Protein AF-A0A538JLK7-F1 (afdb_monomer_lite)

Foldseek 3Di:
DDPPDFQDPVNVVVVQVVDPQKDWDDDDPVDPFKIWIWRHDVVLRFTGTFKIWGDDPDDPDPDIKIKGKAQQVVLVVCVVVVQWAWDDDPDPNITITIGDDDPPGPVPVVVVVVVSVNSVVRSRD

Sequence (125 aa):
MEHVQPLSVERLHDWLLSLPWVIERPGVAEAPGLRWFAVECEPLGRRRLWLLTGAFGNVDTDGFGVHVVFPTEAARRVVDAGVGAMVAALGDEHTLVSLRLETTELADHTHLERALLLGYEASFT

Structure (mmCIF, N/CA/C/O backbone):
data_AF-A0A538JLK7-F1
#
_entry.id   AF-A0A538JLK7-F1
#
loop_
_atom_site.group_PDB
_atom_site.id
_atom_site.type_symbol
_atom_site.label_atom_id
_atom_site.label_alt_id
_atom_site.label_comp_id
_atom_site.label_asym_id
_atom_site.label_entity_id
_atom_site.label_seq_id
_atom_site.pdbx_PDB_ins_code
_atom_site.Cartn_x
_atom_site.Cartn_y
_atom_site.Cartn_z
_atom_site.occupancy
_atom_site.B_iso_or_equiv
_atom_site.auth_seq_id
_atom_site.auth_comp_id
_atom_site.auth_asym_id
_atom_site.auth_atom_id
_atom_site.pdbx_PDB_model_num
ATOM 1 N N . MET A 1 1 ? 0.229 24.424 -19.006 1.00 36.19 1 MET A N 1
ATOM 2 C CA . MET A 1 1 ? 0.872 23.126 -19.288 1.00 36.19 1 MET A CA 1
ATOM 3 C C . MET A 1 1 ? 1.611 22.748 -18.020 1.00 36.19 1 MET A C 1
ATOM 5 O O . MET A 1 1 ? 2.712 23.232 -17.794 1.00 36.19 1 MET A O 1
ATOM 9 N N . GLU A 1 2 ? 0.936 22.046 -17.114 1.00 37.25 2 GLU A N 1
ATOM 10 C CA . GLU A 1 2 ? 1.563 21.562 -15.884 1.00 37.25 2 GLU A CA 1
ATOM 11 C C . GLU A 1 2 ? 2.531 20.445 -16.266 1.00 37.25 2 GLU A C 1
ATOM 13 O O . GLU A 1 2 ? 2.133 19.422 -16.818 1.00 37.25 2 GLU A O 1
ATOM 18 N N . HIS A 1 3 ? 3.821 20.684 -16.047 1.00 38.09 3 HIS A N 1
ATOM 19 C CA . HIS A 1 3 ? 4.834 19.647 -16.139 1.00 38.09 3 HIS A CA 1
ATOM 20 C C . HIS A 1 3 ? 4.604 18.679 -14.978 1.00 38.09 3 HIS A C 1
ATOM 22 O O . HIS A 1 3 ? 5.027 18.944 -13.853 1.00 38.09 3 HIS A O 1
ATOM 28 N N . VAL A 1 4 ? 3.906 17.576 -15.244 1.00 44.97 4 VAL A N 1
ATOM 29 C CA . VAL A 1 4 ? 3.820 16.450 -14.313 1.00 44.97 4 VAL A CA 1
ATOM 30 C C . VAL A 1 4 ? 5.227 15.871 -14.210 1.00 44.97 4 VAL A C 1
ATOM 32 O O . VAL A 1 4 ? 5.712 15.199 -15.115 1.00 44.97 4 VAL A O 1
ATOM 35 N N . GLN A 1 5 ? 5.943 16.232 -13.147 1.00 45.50 5 GLN A N 1
ATOM 36 C CA . GLN A 1 5 ? 7.246 15.642 -12.872 1.00 45.50 5 GLN A CA 1
ATOM 37 C C . GLN A 1 5 ? 7.063 14.165 -12.499 1.00 45.50 5 GLN A C 1
ATOM 39 O O . GLN A 1 5 ? 6.113 13.847 -11.777 1.00 45.50 5 GLN A O 1
ATOM 44 N N . PRO A 1 6 ? 7.971 13.272 -12.930 1.00 50.50 6 PRO A N 1
ATOM 45 C CA . PRO A 1 6 ? 7.952 11.886 -12.484 1.00 50.50 6 PRO A CA 1
ATOM 46 C C . PRO A 1 6 ? 8.002 11.843 -10.951 1.00 50.50 6 PRO A C 1
ATOM 48 O O . PRO A 1 6 ? 8.684 12.647 -10.307 1.00 50.50 6 PRO A O 1
ATOM 51 N N . LEU A 1 7 ? 7.236 10.929 -10.355 1.00 58.84 7 LEU A N 1
ATOM 52 C CA . LEU A 1 7 ? 7.229 10.748 -8.904 1.00 58.84 7 LEU A CA 1
ATOM 53 C C . LEU A 1 7 ? 8.580 10.127 -8.552 1.00 58.84 7 LEU A C 1
ATOM 55 O O . LEU A 1 7 ? 8.874 9.023 -8.991 1.00 58.84 7 LEU A O 1
ATOM 59 N N . SER A 1 8 ? 9.446 10.832 -7.830 1.00 72.88 8 SER A N 1
ATOM 60 C CA . SER A 1 8 ? 10.650 10.176 -7.322 1.00 72.88 8 SER A CA 1
ATOM 61 C C . SER A 1 8 ? 10.257 9.173 -6.233 1.00 72.88 8 SER A C 1
ATOM 63 O O . SER A 1 8 ? 9.168 9.263 -5.658 1.00 72.88 8 SER A O 1
ATOM 65 N N . VAL A 1 9 ? 11.142 8.226 -5.926 1.00 76.12 9 VAL A N 1
ATOM 66 C CA . VAL A 1 9 ? 10.933 7.286 -4.814 1.00 76.12 9 VAL A CA 1
ATOM 67 C C . VAL A 1 9 ? 10.699 8.042 -3.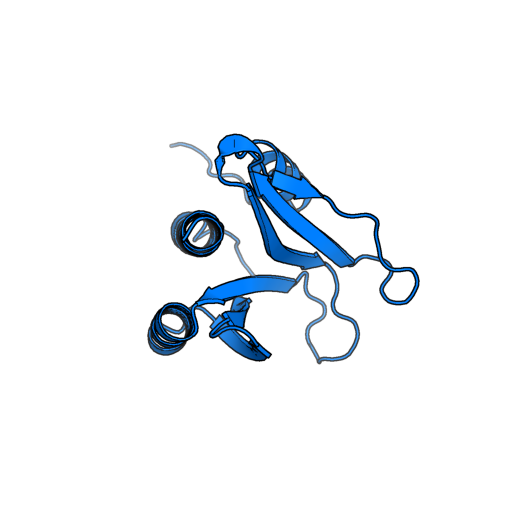502 1.00 76.12 9 VAL A C 1
ATOM 69 O O . VAL A 1 9 ? 9.838 7.644 -2.720 1.00 76.12 9 VAL A O 1
ATOM 72 N N . GLU A 1 10 ? 11.388 9.169 -3.287 1.00 80.12 10 GLU A N 1
ATOM 73 C CA . GLU A 1 10 ? 11.157 10.023 -2.117 1.00 80.12 10 GLU A CA 1
ATOM 74 C C . GLU A 1 10 ? 9.775 10.680 -2.149 1.00 80.12 10 GLU A C 1
ATOM 76 O O . GLU A 1 10 ? 9.076 10.670 -1.145 1.00 80.12 10 GLU A O 1
ATOM 81 N N . ARG A 1 11 ? 9.318 11.186 -3.303 1.00 82.56 11 ARG A N 1
ATOM 82 C CA . ARG A 1 11 ? 7.978 11.792 -3.401 1.00 82.56 11 ARG A CA 1
ATOM 83 C C . ARG A 1 11 ? 6.862 10.779 -3.172 1.00 82.56 11 ARG A C 1
ATOM 85 O O . ARG A 1 11 ? 5.845 11.133 -2.583 1.00 82.56 11 ARG A O 1
ATOM 92 N N . LEU A 1 12 ? 7.036 9.539 -3.639 1.00 83.31 12 LEU A N 1
ATOM 93 C CA . LEU A 1 12 ? 6.107 8.453 -3.327 1.00 83.31 12 LEU A CA 1
ATOM 94 C C . LEU A 1 12 ? 6.109 8.182 -1.824 1.00 83.31 12 LEU A C 1
ATOM 96 O O . LEU A 1 12 ? 5.047 8.100 -1.223 1.00 83.31 12 LEU 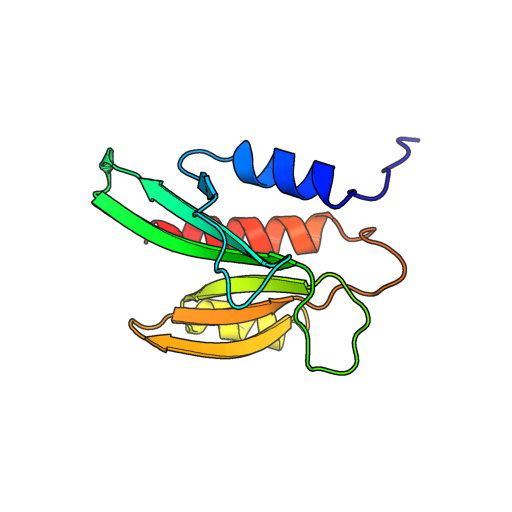A O 1
ATOM 100 N N . HIS A 1 13 ? 7.291 8.073 -1.219 1.00 87.19 13 HIS A N 1
ATOM 101 C CA . HIS A 1 13 ? 7.443 7.836 0.215 1.00 87.19 13 HIS A CA 1
ATOM 102 C C . HIS A 1 13 ? 6.765 8.918 1.062 1.00 87.19 13 HIS A C 1
ATOM 104 O O . HIS A 1 13 ? 5.954 8.588 1.927 1.00 87.19 13 HIS A O 1
ATOM 110 N N . ASP A 1 14 ? 7.023 10.188 0.757 1.00 89.88 14 ASP A N 1
ATOM 111 C CA . ASP A 1 14 ? 6.412 11.327 1.445 1.00 89.88 14 ASP A CA 1
ATOM 112 C C . ASP A 1 14 ? 4.886 11.324 1.288 1.00 89.88 14 ASP A C 1
ATOM 114 O O . ASP A 1 14 ? 4.155 11.555 2.252 1.00 89.88 14 ASP A O 1
ATOM 118 N N . TRP A 1 15 ? 4.384 11.016 0.086 1.00 91.06 15 TRP A N 1
ATOM 119 C CA . TRP A 1 15 ? 2.947 10.904 -0.160 1.00 91.06 15 TRP A CA 1
ATOM 120 C C . TRP A 1 15 ? 2.314 9.763 0.645 1.00 91.06 15 TRP A C 1
ATOM 122 O O . TRP A 1 15 ? 1.294 9.976 1.300 1.00 91.06 15 TRP A O 1
ATOM 132 N N . LEU A 1 16 ? 2.936 8.580 0.668 1.00 91.81 16 LEU A N 1
ATOM 133 C CA . LEU A 1 16 ? 2.458 7.430 1.442 1.00 91.81 16 LEU A CA 1
ATOM 134 C C . LEU A 1 16 ? 2.337 7.769 2.931 1.00 91.81 16 LEU A C 1
ATOM 136 O O . LEU A 1 16 ? 1.323 7.456 3.548 1.00 91.81 16 LEU A O 1
ATOM 140 N N . LEU A 1 17 ? 3.341 8.445 3.495 1.00 93.88 17 LEU A N 1
ATOM 141 C CA . LEU A 1 17 ? 3.345 8.863 4.900 1.00 93.88 17 LEU A CA 1
ATOM 142 C C . LEU A 1 17 ? 2.420 10.051 5.196 1.00 93.88 17 LEU A C 1
ATOM 144 O O . LEU A 1 17 ? 2.114 10.307 6.359 1.00 93.88 17 LEU A O 1
ATOM 148 N N . SER A 1 18 ? 1.956 10.769 4.171 1.00 94.88 18 SER A N 1
ATOM 149 C CA . SER A 1 18 ? 0.952 11.826 4.334 1.00 94.88 18 SER A CA 1
ATOM 150 C C . SER A 1 18 ? -0.464 11.281 4.553 1.00 94.88 18 SER A C 1
ATOM 152 O O . SER A 1 18 ? -1.336 12.006 5.040 1.00 94.88 18 SER A O 1
ATOM 154 N N . LEU A 1 19 ? -0.705 10.009 4.213 1.00 94.75 19 LEU A N 1
ATOM 155 C CA . LEU A 1 19 ? -2.002 9.370 4.396 1.00 94.75 19 LEU A CA 1
ATOM 156 C C . LEU A 1 19 ? -2.295 9.118 5.886 1.00 94.75 19 LEU A C 1
ATOM 158 O O . LEU A 1 19 ? -1.412 8.690 6.635 1.00 94.75 19 LEU A O 1
ATOM 162 N N . PRO A 1 20 ? -3.548 9.314 6.340 1.00 95.50 20 PRO A N 1
ATOM 163 C CA . PRO A 1 20 ? -3.914 9.063 7.728 1.00 95.50 20 PRO A CA 1
ATOM 164 C C . PRO A 1 20 ? -3.625 7.621 8.141 1.00 95.50 20 PRO A C 1
ATOM 166 O O . PRO A 1 20 ? -3.915 6.686 7.396 1.00 95.50 20 PRO A O 1
ATOM 169 N N . TRP A 1 21 ? -3.131 7.437 9.365 1.00 96.06 21 TRP A N 1
ATOM 170 C CA . TRP A 1 21 ? -2.896 6.118 9.971 1.00 96.06 21 TRP A CA 1
ATOM 171 C C . TRP A 1 21 ? -1.813 5.267 9.295 1.00 96.06 21 TRP A C 1
ATOM 173 O O . TRP A 1 21 ? -1.583 4.143 9.740 1.00 96.06 21 TRP A O 1
ATOM 183 N N . VAL A 1 22 ? -1.138 5.767 8.255 1.00 96.44 22 VAL A N 1
ATOM 184 C CA . VAL A 1 22 ? -0.012 5.062 7.638 1.00 96.44 22 VAL A CA 1
ATOM 185 C C . VAL A 1 22 ? 1.240 5.262 8.480 1.00 96.44 22 VAL A C 1
ATOM 187 O O . VAL A 1 22 ? 1.596 6.379 8.848 1.00 96.44 22 VAL A O 1
ATOM 190 N N . ILE A 1 23 ? 1.931 4.162 8.756 1.00 95.69 23 ILE A N 1
ATOM 191 C CA . ILE A 1 23 ? 3.255 4.167 9.368 1.00 95.69 23 ILE A CA 1
ATOM 192 C C . ILE A 1 23 ? 4.227 3.355 8.521 1.00 95.69 23 ILE A C 1
ATOM 194 O O . ILE A 1 23 ? 3.855 2.348 7.916 1.00 95.69 23 ILE A O 1
ATOM 198 N N . GLU A 1 24 ? 5.494 3.746 8.535 1.00 94.88 24 GLU A N 1
ATOM 199 C CA . GLU A 1 24 ? 6.581 2.882 8.086 1.00 94.88 24 GLU A CA 1
ATOM 200 C C . GLU A 1 24 ? 7.026 1.986 9.246 1.00 94.88 24 GLU A C 1
ATOM 202 O O . GLU A 1 24 ? 7.256 2.444 10.369 1.00 94.88 24 GLU A O 1
ATOM 207 N N . ARG A 1 25 ? 7.114 0.680 8.993 1.00 91.50 25 ARG A N 1
ATOM 208 C CA . ARG A 1 25 ? 7.602 -0.300 9.965 1.00 91.50 25 ARG A CA 1
ATOM 209 C C . ARG A 1 25 ? 9.132 -0.340 9.933 1.00 91.50 25 ARG A C 1
ATOM 211 O O . ARG A 1 25 ? 9.721 -0.072 8.886 1.00 91.50 25 ARG A O 1
ATOM 218 N N . PRO A 1 26 ? 9.789 -0.721 11.045 1.00 87.25 26 PRO A N 1
ATOM 219 C CA . PRO A 1 26 ? 11.230 -0.938 11.043 1.00 87.25 26 PRO A CA 1
ATOM 220 C C . PRO A 1 26 ? 11.636 -1.885 9.913 1.00 87.25 26 PRO A C 1
ATOM 222 O O . PRO A 1 26 ? 10.990 -2.914 9.706 1.00 87.25 26 PRO A O 1
ATOM 225 N N . GLY A 1 27 ? 12.696 -1.524 9.191 1.00 78.75 27 GLY A N 1
ATOM 226 C CA . GLY A 1 27 ? 13.237 -2.357 8.123 1.00 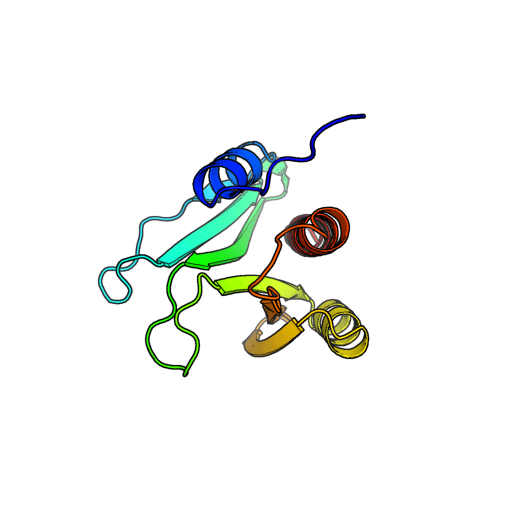78.75 27 GLY A 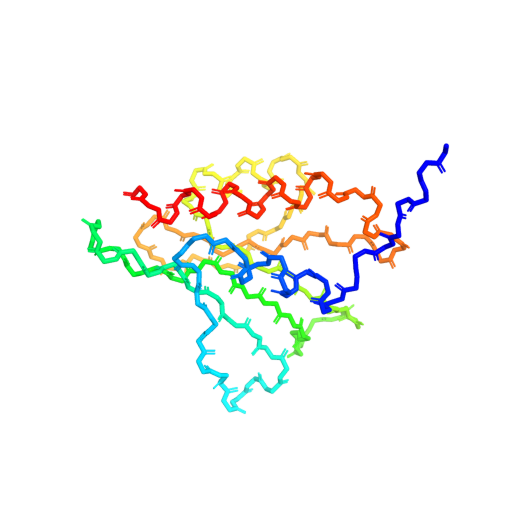CA 1
ATOM 227 C C . GLY A 1 27 ? 13.665 -3.733 8.635 1.00 78.75 27 GLY A C 1
ATOM 228 O O . GLY A 1 27 ? 13.989 -3.914 9.810 1.00 78.75 27 GLY A O 1
ATOM 229 N N . VAL A 1 28 ? 13.681 -4.704 7.729 1.00 73.69 28 VAL A N 1
ATOM 230 C CA . VAL A 1 28 ? 14.076 -6.085 8.017 1.00 73.69 28 VAL A CA 1
ATOM 231 C C . VAL A 1 28 ? 15.525 -6.270 7.587 1.00 73.69 28 VAL A C 1
ATOM 233 O O . VAL A 1 28 ? 15.887 -5.935 6.459 1.00 73.69 28 VAL A O 1
ATOM 236 N N . ALA A 1 29 ? 16.363 -6.762 8.501 1.00 77.44 29 ALA A N 1
ATOM 237 C CA . ALA A 1 29 ? 17.811 -6.844 8.307 1.00 77.44 29 ALA A CA 1
ATOM 238 C C . ALA A 1 29 ? 18.192 -7.740 7.117 1.00 77.44 29 ALA A C 1
ATOM 240 O O . ALA A 1 29 ? 19.187 -7.494 6.440 1.00 77.44 29 ALA A O 1
ATOM 241 N N . GLU A 1 30 ? 17.368 -8.747 6.844 1.00 75.25 30 GLU A N 1
ATOM 242 C CA . GLU A 1 30 ? 17.510 -9.719 5.766 1.00 75.25 30 GLU A CA 1
ATOM 243 C C . GLU A 1 30 ? 17.151 -9.147 4.381 1.00 75.25 30 GLU A C 1
ATOM 245 O O . GLU A 1 30 ? 17.475 -9.765 3.369 1.00 75.25 30 GLU A O 1
ATOM 250 N N . ALA A 1 31 ? 16.511 -7.972 4.319 1.00 72.56 31 ALA A N 1
ATOM 251 C CA . ALA A 1 31 ? 16.097 -7.308 3.082 1.00 72.56 31 ALA A CA 1
ATOM 252 C C . ALA A 1 31 ? 16.450 -5.803 3.100 1.00 72.56 31 ALA A C 1
ATOM 254 O O . ALA A 1 31 ? 15.560 -4.945 3.141 1.00 72.56 31 ALA A O 1
ATOM 255 N N . PRO A 1 32 ? 17.751 -5.449 3.081 1.00 68.94 32 PRO A N 1
ATOM 256 C CA . PRO A 1 32 ? 18.186 -4.058 3.081 1.00 68.94 32 PRO A CA 1
ATOM 257 C C . PRO A 1 32 ? 17.711 -3.348 1.804 1.00 68.94 32 PRO A C 1
ATOM 259 O O . PRO A 1 32 ? 18.024 -3.765 0.693 1.00 68.94 32 PRO A O 1
ATOM 262 N N . GLY A 1 33 ? 16.944 -2.269 1.971 1.00 76.25 33 GLY A N 1
ATOM 263 C CA . GLY A 1 33 ? 16.330 -1.517 0.867 1.00 76.25 33 GLY A CA 1
ATOM 264 C C . GLY A 1 33 ? 14.832 -1.772 0.684 1.00 76.25 33 GLY A C 1
ATOM 265 O O . GLY A 1 33 ? 14.188 -1.032 -0.057 1.00 76.25 33 GLY A O 1
ATOM 266 N N . LEU A 1 34 ? 14.268 -2.753 1.394 1.00 82.81 34 LEU A N 1
ATOM 267 C CA . LEU A 1 34 ? 12.830 -2.979 1.467 1.00 82.81 34 LEU A CA 1
ATOM 268 C C . LEU A 1 34 ? 12.203 -2.122 2.572 1.00 82.81 34 LEU A C 1
ATOM 270 O O . LEU A 1 34 ? 12.588 -2.204 3.741 1.00 82.81 34 LEU A O 1
ATOM 274 N N . ARG A 1 35 ? 11.200 -1.331 2.200 1.00 88.06 35 ARG A N 1
ATOM 275 C CA . ARG A 1 35 ? 10.356 -0.548 3.107 1.00 88.06 35 ARG A CA 1
ATOM 276 C C . ARG A 1 35 ? 8.966 -1.153 3.160 1.00 88.06 35 ARG A C 1
ATOM 278 O O . ARG A 1 35 ? 8.476 -1.665 2.157 1.00 88.06 35 ARG A O 1
ATOM 285 N N . TRP A 1 36 ? 8.342 -1.086 4.328 1.00 91.19 36 TRP A N 1
ATOM 286 C CA . TRP A 1 36 ? 7.091 -1.766 4.633 1.00 91.19 36 TRP A CA 1
ATOM 287 C C . TRP A 1 36 ? 6.197 -0.759 5.332 1.00 91.19 36 TRP A C 1
ATOM 289 O O . TRP A 1 36 ? 6.588 -0.181 6.345 1.00 91.19 36 TRP A O 1
ATOM 299 N N . PHE A 1 37 ? 4.995 -0.575 4.818 1.00 94.06 37 PHE A N 1
ATOM 300 C CA . PHE A 1 37 ? 4.022 0.357 5.348 1.00 94.06 37 PHE A CA 1
ATOM 301 C C . PHE A 1 37 ? 2.831 -0.415 5.888 1.00 94.06 37 PHE A C 1
ATOM 303 O O . PHE A 1 37 ? 2.339 -1.369 5.274 1.00 94.06 37 PHE A O 1
ATOM 310 N N . ALA A 1 38 ? 2.377 0.005 7.058 1.00 94.25 38 ALA A N 1
ATOM 311 C CA . ALA A 1 38 ? 1.209 -0.540 7.717 1.00 94.25 38 ALA A CA 1
ATOM 312 C C . ALA A 1 38 ? 0.181 0.563 7.943 1.00 94.25 38 ALA A C 1
ATOM 314 O O . ALA A 1 38 ? 0.536 1.727 8.119 1.00 94.25 38 ALA A O 1
ATOM 315 N N . VAL A 1 39 ? -1.087 0.169 7.979 1.00 95.38 39 VAL A N 1
ATOM 316 C CA . VAL A 1 39 ? -2.174 1.012 8.471 1.00 95.38 39 VAL A CA 1
ATOM 317 C C . VAL A 1 39 ? -2.429 0.645 9.927 1.00 95.38 39 VAL A C 1
ATOM 319 O O . VAL A 1 39 ? -2.796 -0.493 10.232 1.00 95.38 39 VAL A O 1
ATOM 322 N N . GLU A 1 40 ? -2.235 1.611 10.822 1.00 95.12 40 GLU A N 1
ATOM 323 C CA . GLU A 1 40 ? -2.524 1.505 12.251 1.00 95.12 40 GLU A CA 1
ATOM 324 C C . GLU A 1 40 ? -3.586 2.526 12.662 1.00 95.12 40 GLU A C 1
ATOM 326 O O . GLU A 1 40 ? -3.292 3.662 13.025 1.00 95.12 40 GLU A O 1
ATOM 331 N N . CYS A 1 41 ? -4.847 2.106 12.610 1.00 94.19 41 CYS A N 1
ATOM 332 C CA . CYS A 1 41 ? -5.989 2.931 12.975 1.00 94.19 41 CYS A CA 1
ATOM 333 C C . CYS A 1 41 ? -6.520 2.508 14.344 1.00 94.19 41 CYS A C 1
ATOM 335 O O . CYS A 1 41 ? -7.325 1.579 14.454 1.00 94.19 41 CYS A O 1
ATOM 337 N N . GLU A 1 42 ? -6.069 3.197 15.391 1.00 92.44 42 GLU A N 1
ATOM 338 C CA . GLU A 1 42 ? -6.487 2.932 16.771 1.00 92.44 42 GLU A CA 1
ATOM 339 C C . GLU A 1 42 ? -8.012 3.040 16.977 1.00 92.44 42 GLU A C 1
ATOM 341 O O . GLU A 1 42 ? -8.570 2.107 17.558 1.00 92.44 42 GLU A O 1
ATOM 346 N N . PRO A 1 43 ? -8.730 4.056 16.444 1.00 93.25 43 PRO A N 1
ATOM 347 C CA . PRO A 1 43 ? -10.185 4.152 16.609 1.00 93.25 43 PRO A CA 1
ATOM 348 C C . PRO A 1 43 ? -10.968 2.945 16.078 1.00 93.25 43 PRO A C 1
ATOM 350 O O . PRO A 1 43 ? -12.046 2.641 16.580 1.00 93.25 43 PRO A O 1
ATOM 353 N N . LEU A 1 44 ? -10.431 2.260 15.065 1.00 90.19 44 LEU A N 1
ATOM 354 C CA . LEU A 1 44 ? -11.036 1.067 14.469 1.00 90.19 44 LEU A CA 1
ATOM 355 C C . LEU A 1 44 ? -10.368 -0.234 14.944 1.00 90.19 44 LEU A C 1
ATOM 357 O O . LEU A 1 44 ? -10.738 -1.315 14.489 1.00 90.19 44 LEU A O 1
ATOM 361 N N . GLY A 1 45 ? -9.366 -0.150 15.826 1.00 90.12 45 GLY A N 1
ATOM 362 C CA . GLY A 1 45 ? -8.579 -1.296 16.281 1.00 90.12 45 GLY A CA 1
ATOM 363 C C . GLY A 1 45 ? -7.872 -2.048 15.146 1.00 90.12 45 GLY A C 1
ATOM 364 O O . GLY A 1 45 ? -7.632 -3.250 15.266 1.00 90.12 45 GLY A O 1
ATOM 365 N N . ARG A 1 46 ? -7.573 -1.382 14.021 1.00 90.00 46 ARG A N 1
ATOM 366 C CA . ARG A 1 46 ? -6.983 -2.020 12.834 1.00 90.00 46 ARG A CA 1
ATOM 367 C C . ARG A 1 46 ? -5.473 -1.848 12.815 1.00 90.00 46 ARG A C 1
ATOM 369 O O . ARG A 1 46 ? -4.968 -0.741 12.968 1.00 90.00 46 ARG A O 1
ATOM 376 N N . ARG A 1 47 ? -4.765 -2.956 12.588 1.00 91.81 47 ARG A N 1
ATOM 377 C CA . ARG A 1 47 ? -3.319 -3.003 12.342 1.00 91.81 47 ARG A CA 1
ATOM 378 C C . ARG A 1 47 ? -3.053 -3.991 11.215 1.00 91.81 47 ARG A C 1
ATOM 380 O O . ARG A 1 47 ? -3.111 -5.199 11.437 1.00 91.81 47 ARG A O 1
ATOM 387 N N . ARG A 1 48 ? -2.827 -3.491 10.002 1.00 90.25 48 ARG A N 1
ATOM 388 C CA . ARG A 1 48 ? -2.663 -4.321 8.798 1.00 90.25 48 ARG A CA 1
ATOM 389 C C . ARG A 1 48 ? -1.415 -3.906 8.030 1.00 90.25 48 ARG A C 1
ATOM 391 O O . ARG A 1 48 ? -1.144 -2.718 7.882 1.00 90.25 48 ARG A O 1
ATOM 398 N N . LEU A 1 49 ? -0.665 -4.892 7.539 1.00 90.00 49 LEU A N 1
ATOM 399 C CA . LEU A 1 49 ? 0.358 -4.653 6.523 1.00 90.00 49 LEU A CA 1
ATOM 400 C C . LEU A 1 49 ? -0.349 -4.246 5.232 1.00 90.00 49 LEU A C 1
ATOM 402 O O . LEU A 1 49 ? -1.287 -4.924 4.819 1.00 90.00 49 LEU A O 1
ATOM 406 N N . TRP A 1 50 ? 0.110 -3.166 4.612 1.00 93.25 50 TRP A N 1
ATOM 407 C CA . TRP A 1 50 ? -0.537 -2.604 3.432 1.00 93.25 50 TRP A CA 1
ATOM 408 C C . TRP A 1 50 ? 0.369 -2.637 2.207 1.00 93.25 50 TRP A C 1
ATOM 410 O O . TRP A 1 50 ? -0.053 -3.082 1.143 1.00 93.25 50 TRP A O 1
ATOM 420 N N . LEU A 1 51 ? 1.612 -2.181 2.337 1.00 91.69 51 LEU A N 1
ATOM 421 C CA . LEU A 1 51 ? 2.454 -1.903 1.180 1.00 91.69 51 LEU A CA 1
ATOM 422 C C . LEU A 1 51 ? 3.912 -2.252 1.457 1.00 91.69 51 LEU A C 1
ATOM 424 O O . LEU A 1 51 ? 4.413 -2.034 2.555 1.00 91.69 51 LEU A O 1
ATOM 428 N N . LEU A 1 52 ? 4.607 -2.751 0.440 1.00 89.44 52 LEU A N 1
ATOM 429 C CA . LEU A 1 52 ? 6.052 -2.889 0.432 1.00 89.44 52 LEU A CA 1
ATOM 430 C C . LEU A 1 52 ? 6.637 -2.207 -0.804 1.00 89.44 52 LEU A C 1
ATOM 432 O O . LEU A 1 52 ? 6.133 -2.375 -1.914 1.00 89.44 52 LEU A O 1
ATOM 436 N N . THR A 1 53 ? 7.724 -1.465 -0.620 1.00 86.56 53 THR A N 1
ATOM 437 C CA . THR A 1 53 ? 8.436 -0.783 -1.706 1.00 86.56 53 THR A CA 1
ATOM 438 C C . THR A 1 53 ? 9.932 -1.012 -1.592 1.00 86.56 53 THR A C 1
ATOM 440 O O . THR A 1 53 ? 10.457 -0.979 -0.480 1.00 86.56 53 THR A O 1
ATOM 443 N N . GLY A 1 54 ? 10.643 -1.151 -2.706 1.00 78.38 54 GLY A N 1
ATOM 444 C CA . GLY A 1 54 ? 12.104 -1.230 -2.682 1.00 78.38 54 GLY A CA 1
ATOM 445 C C . GLY A 1 54 ? 12.684 -2.149 -3.743 1.00 78.38 54 GLY A C 1
ATOM 446 O O . GLY A 1 54 ? 11.982 -2.602 -4.643 1.00 78.38 54 GLY A O 1
ATOM 447 N N . ALA A 1 55 ? 13.984 -2.414 -3.636 1.00 68.50 55 ALA A N 1
ATOM 448 C CA . ALA A 1 55 ? 14.659 -3.381 -4.491 1.00 68.50 55 ALA A CA 1
ATOM 449 C C . ALA A 1 55 ? 14.400 -4.799 -3.959 1.00 68.50 55 ALA A C 1
ATOM 451 O O . ALA A 1 55 ? 14.886 -5.172 -2.891 1.00 68.50 55 ALA A O 1
ATOM 452 N N . PHE A 1 56 ? 13.629 -5.593 -4.700 1.00 65.12 56 PHE A N 1
ATOM 453 C CA . PHE A 1 56 ? 13.379 -6.996 -4.376 1.00 65.12 56 PHE A CA 1
ATOM 454 C C . PHE A 1 56 ? 14.463 -7.843 -5.044 1.00 65.12 56 PHE A C 1
ATOM 456 O O . PHE A 1 56 ? 14.342 -8.252 -6.195 1.00 65.12 56 PHE A O 1
ATOM 463 N N . GLY A 1 57 ? 15.569 -8.068 -4.337 1.00 53.22 57 GLY A N 1
ATOM 464 C CA . GLY A 1 57 ? 16.661 -8.893 -4.848 1.00 53.22 57 GLY A CA 1
ATOM 465 C C . GLY A 1 57 ? 16.250 -10.362 -4.927 1.00 53.22 57 GLY A C 1
ATOM 466 O O . GLY A 1 57 ? 16.319 -11.031 -3.903 1.00 53.22 57 GLY A O 1
ATOM 467 N N . ASN A 1 58 ? 15.783 -10.824 -6.099 1.00 43.94 58 ASN A N 1
ATOM 468 C CA . ASN A 1 58 ? 16.132 -12.107 -6.757 1.00 43.94 58 ASN A CA 1
ATOM 469 C C . ASN A 1 58 ? 15.261 -12.448 -8.000 1.00 43.94 58 ASN A C 1
ATOM 471 O O . ASN A 1 58 ? 15.061 -13.623 -8.307 1.00 43.94 58 ASN A O 1
ATOM 475 N N . VAL A 1 59 ? 14.697 -11.473 -8.715 1.00 44.97 59 VAL A N 1
ATOM 476 C CA . VAL A 1 59 ? 14.003 -11.728 -9.991 1.00 44.97 59 VAL A CA 1
ATOM 477 C C . VAL A 1 59 ? 14.408 -10.622 -10.946 1.00 44.97 59 VAL A C 1
ATOM 479 O O . VAL A 1 59 ? 14.174 -9.478 -10.588 1.00 44.97 59 VAL A O 1
ATOM 482 N N . ASP A 1 60 ? 15.053 -10.988 -12.061 1.00 43.38 60 ASP A N 1
ATOM 483 C CA . ASP A 1 60 ? 15.377 -10.319 -13.350 1.00 43.38 60 ASP A CA 1
ATOM 484 C C . ASP A 1 60 ? 14.820 -8.908 -13.687 1.00 43.38 60 ASP A C 1
ATOM 486 O O . ASP A 1 60 ? 14.592 -8.553 -14.843 1.00 43.38 60 ASP A O 1
ATOM 490 N N . THR A 1 61 ? 14.627 -8.053 -12.699 1.00 45.75 61 THR A N 1
ATOM 491 C CA . THR A 1 61 ? 14.173 -6.677 -12.806 1.00 45.75 61 THR A CA 1
ATOM 492 C C . THR A 1 61 ? 15.078 -5.861 -11.900 1.00 45.75 61 THR A C 1
ATOM 494 O O . THR A 1 61 ? 14.917 -5.878 -10.683 1.00 45.75 61 THR A O 1
ATOM 497 N N . ASP A 1 62 ? 16.022 -5.134 -12.493 1.00 47.31 62 ASP A N 1
ATOM 498 C CA . ASP A 1 62 ? 16.848 -4.091 -11.859 1.00 47.31 62 ASP A CA 1
ATOM 499 C C . ASP A 1 62 ? 15.996 -2.885 -11.369 1.00 47.31 62 ASP A C 1
ATOM 501 O O . ASP A 1 62 ? 16.386 -1.724 -11.480 1.00 47.31 62 ASP A O 1
ATOM 505 N N . GLY A 1 63 ? 14.779 -3.133 -10.876 1.00 58.12 63 GLY A N 1
ATOM 506 C CA . GLY A 1 63 ? 13.728 -2.145 -10.678 1.00 58.12 63 GLY A CA 1
ATOM 507 C C . GLY A 1 63 ? 13.266 -2.026 -9.230 1.00 58.12 63 GLY A C 1
ATOM 508 O O . GLY A 1 63 ? 13.142 -3.005 -8.494 1.00 58.12 63 GLY A O 1
ATOM 509 N N . PHE A 1 64 ? 12.956 -0.792 -8.839 1.00 66.50 64 PHE A N 1
ATOM 510 C CA . PHE A 1 64 ? 12.133 -0.499 -7.671 1.00 66.50 64 PHE A CA 1
ATOM 511 C C . PHE A 1 64 ? 10.761 -1.163 -7.850 1.00 66.50 64 PHE A C 1
ATOM 513 O O . PHE A 1 64 ? 10.048 -0.845 -8.798 1.00 66.50 64 PHE A O 1
ATOM 520 N N . GLY A 1 65 ? 10.404 -2.092 -6.965 1.00 80.06 65 GLY A N 1
ATOM 521 C CA . GLY A 1 65 ? 9.107 -2.766 -6.962 1.00 80.06 65 GLY A CA 1
ATOM 522 C C . GLY A 1 65 ? 8.129 -2.112 -5.990 1.00 80.06 65 GLY A C 1
ATOM 523 O O . GLY A 1 65 ? 8.527 -1.585 -4.948 1.00 80.06 65 GLY A O 1
ATOM 524 N N . VAL A 1 66 ? 6.837 -2.183 -6.311 1.00 86.75 66 VAL A N 1
ATOM 525 C CA . VAL A 1 66 ? 5.734 -1.798 -5.420 1.00 86.75 66 VAL A CA 1
ATOM 526 C C . VAL A 1 66 ? 4.817 -3.001 -5.266 1.00 86.75 66 VAL A C 1
ATOM 528 O O . VAL A 1 66 ? 4.297 -3.526 -6.249 1.00 86.75 66 VAL A O 1
ATOM 531 N N . HIS A 1 67 ? 4.624 -3.449 -4.030 1.00 90.38 67 HIS A N 1
ATOM 532 C CA . HIS A 1 67 ? 3.776 -4.585 -3.702 1.00 90.38 67 HIS A CA 1
ATOM 533 C C . HIS A 1 67 ? 2.706 -4.159 -2.715 1.00 90.38 67 HIS A C 1
ATOM 535 O O . HIS A 1 67 ? 3.024 -3.674 -1.636 1.00 90.38 67 HIS A O 1
ATOM 541 N N . VAL A 1 68 ? 1.446 -4.370 -3.063 1.00 92.25 68 VAL A N 1
ATOM 542 C CA . VAL A 1 68 ? 0.301 -3.946 -2.258 1.00 92.25 68 VAL A CA 1
ATOM 543 C C . VAL A 1 68 ? -0.458 -5.174 -1.779 1.00 92.25 68 VAL A C 1
ATOM 545 O O . VAL A 1 68 ? -0.610 -6.157 -2.507 1.00 92.25 68 VAL A O 1
ATOM 548 N N . VAL A 1 69 ? -0.926 -5.122 -0.540 1.00 92.44 69 VAL A N 1
ATOM 549 C CA . VAL A 1 69 ? -1.806 -6.120 0.052 1.00 92.44 69 VAL A CA 1
ATOM 550 C C . VAL A 1 69 ? -3.249 -5.735 -0.250 1.00 92.44 69 VAL A C 1
ATOM 552 O O . VAL A 1 69 ? -3.694 -4.640 0.086 1.00 92.44 69 VAL A O 1
ATOM 555 N N . PHE A 1 70 ? -3.984 -6.654 -0.865 1.00 90.38 70 PHE A N 1
ATOM 556 C CA . PHE A 1 70 ? -5.405 -6.503 -1.166 1.00 90.38 70 PHE A CA 1
ATOM 557 C C . PHE A 1 70 ? -6.203 -7.677 -0.596 1.00 90.38 70 PHE A C 1
ATOM 559 O O . PHE A 1 70 ? -5.666 -8.784 -0.515 1.00 90.38 70 PHE A O 1
ATOM 566 N N . PRO A 1 71 ? -7.504 -7.503 -0.316 1.00 91.44 71 PRO A N 1
ATOM 567 C CA . PRO A 1 71 ? -8.441 -8.612 -0.244 1.00 91.44 71 PRO A CA 1
ATOM 568 C C . PRO A 1 71 ? -8.386 -9.423 -1.542 1.00 91.44 71 PRO A C 1
ATOM 570 O O . PRO A 1 71 ? -8.271 -8.851 -2.629 1.00 91.44 71 PRO A O 1
ATOM 573 N N . THR A 1 72 ? -8.486 -10.746 -1.461 1.00 90.75 72 THR A N 1
ATOM 574 C CA . THR A 1 72 ? -8.273 -11.660 -2.593 1.00 90.75 72 THR A CA 1
ATOM 575 C C . THR A 1 72 ? -9.172 -11.338 -3.789 1.00 90.75 72 THR A C 1
ATOM 577 O O . THR A 1 72 ? -8.714 -11.375 -4.930 1.00 90.75 72 THR A O 1
ATOM 580 N N . GLU A 1 73 ? -10.423 -10.942 -3.557 1.00 90.12 73 GLU A N 1
ATOM 581 C CA . GLU A 1 73 ? -11.334 -10.535 -4.635 1.00 90.12 73 GLU A CA 1
ATOM 582 C C . GLU A 1 73 ? -10.901 -9.233 -5.326 1.00 90.12 73 GLU A C 1
ATOM 584 O O . GLU A 1 73 ? -10.995 -9.114 -6.548 1.00 90.12 73 GLU A O 1
ATOM 589 N N . ALA A 1 74 ? -10.373 -8.263 -4.576 1.00 88.56 74 ALA A N 1
ATOM 590 C CA . ALA A 1 74 ? -9.815 -7.044 -5.156 1.00 88.56 74 ALA A CA 1
ATOM 591 C C . ALA A 1 74 ? -8.505 -7.338 -5.904 1.00 88.56 74 ALA A C 1
ATOM 593 O O . ALA A 1 74 ? -8.312 -6.841 -7.013 1.00 88.56 74 ALA A O 1
ATOM 594 N N . ALA A 1 75 ? -7.656 -8.214 -5.356 1.00 90.69 75 ALA A N 1
ATOM 595 C CA . ALA A 1 75 ? -6.431 -8.670 -6.007 1.00 90.69 75 ALA A CA 1
ATOM 596 C C . ALA A 1 75 ? -6.715 -9.289 -7.385 1.00 90.69 75 ALA A C 1
ATOM 598 O O . ALA A 1 75 ? -6.022 -8.972 -8.350 1.00 90.69 75 ALA A O 1
ATOM 599 N N . ARG A 1 76 ? -7.762 -10.124 -7.499 1.00 90.31 76 ARG A N 1
ATOM 600 C CA . ARG A 1 76 ? -8.205 -10.693 -8.785 1.00 90.31 76 ARG A CA 1
ATOM 601 C C . ARG A 1 76 ? -8.513 -9.603 -9.804 1.00 90.31 76 ARG A C 1
ATOM 603 O O . ARG A 1 76 ? -7.954 -9.625 -10.890 1.00 90.31 76 ARG A O 1
ATOM 610 N N . ARG A 1 77 ? -9.298 -8.592 -9.423 1.00 87.62 77 ARG A N 1
ATOM 611 C CA . ARG A 1 77 ? -9.658 -7.480 -10.320 1.00 87.62 77 ARG A CA 1
ATOM 612 C C . ARG A 1 77 ? -8.446 -6.673 -10.784 1.00 87.62 77 ARG A C 1
ATOM 614 O O . ARG A 1 77 ? -8.385 -6.299 -11.949 1.00 87.62 77 ARG A O 1
ATOM 621 N N . VAL A 1 78 ? -7.489 -6.411 -9.891 1.00 84.31 78 VAL A N 1
ATOM 622 C CA . VAL A 1 78 ? -6.241 -5.698 -10.228 1.00 84.31 78 VAL A CA 1
ATOM 623 C C . VAL A 1 78 ? -5.422 -6.488 -11.255 1.00 84.31 78 VAL A C 1
ATOM 625 O O . VAL A 1 78 ? -4.879 -5.912 -12.198 1.00 84.31 78 VAL A O 1
ATOM 628 N N . VAL A 1 79 ? -5.360 -7.811 -11.100 1.00 87.75 79 VAL A N 1
ATOM 629 C CA . VAL A 1 79 ? -4.624 -8.706 -12.005 1.00 87.75 79 VAL A CA 1
ATOM 630 C C . VAL A 1 79 ? -5.343 -8.869 -13.343 1.00 87.75 79 VAL A C 1
ATOM 632 O O . VAL A 1 79 ? -4.700 -8.759 -14.384 1.00 87.75 79 VAL A O 1
ATOM 635 N N . ASP A 1 80 ? -6.664 -9.048 -13.335 1.00 85.56 80 ASP A N 1
ATOM 636 C CA . ASP A 1 80 ? -7.492 -9.145 -14.545 1.00 85.56 80 ASP A CA 1
ATOM 637 C C . ASP A 1 80 ? -7.438 -7.852 -15.376 1.00 85.56 80 ASP A C 1
ATOM 639 O O . ASP A 1 80 ? -7.495 -7.891 -16.604 1.00 85.56 80 ASP A O 1
ATOM 643 N N . ALA A 1 81 ? -7.266 -6.703 -14.716 1.00 82.00 81 ALA A N 1
ATOM 644 C CA . ALA A 1 81 ? -7.041 -5.409 -15.358 1.00 82.00 81 ALA A CA 1
ATOM 645 C C . ALA A 1 81 ? -5.609 -5.227 -15.907 1.00 82.00 81 ALA A C 1
ATOM 647 O O . ALA A 1 81 ? -5.306 -4.192 -16.495 1.00 82.00 81 ALA A O 1
ATOM 648 N N . GLY A 1 82 ? -4.715 -6.201 -15.709 1.00 81.56 82 GLY A N 1
ATOM 649 C CA . GLY A 1 82 ? -3.332 -6.166 -16.192 1.00 81.56 82 GLY A CA 1
ATOM 650 C C . GLY A 1 82 ? -2.385 -5.260 -15.397 1.00 81.56 82 GLY A C 1
ATOM 651 O O . GLY A 1 82 ? -1.230 -5.109 -15.794 1.00 81.56 82 GLY A O 1
ATOM 652 N N . VAL A 1 83 ? -2.842 -4.693 -14.274 1.00 81.62 83 VAL A N 1
ATOM 653 C CA . VAL A 1 83 ? -2.107 -3.703 -13.460 1.00 81.62 83 VAL A CA 1
ATOM 654 C C . VAL A 1 83 ? -1.003 -4.354 -12.617 1.00 81.62 83 VAL A C 1
ATOM 656 O O . VAL A 1 83 ? -0.025 -3.710 -12.239 1.00 81.62 83 VAL A O 1
ATOM 659 N N . GLY A 1 84 ? -1.120 -5.649 -12.323 1.00 84.56 84 GLY A N 1
ATOM 660 C CA . GLY A 1 84 ? -0.162 -6.355 -1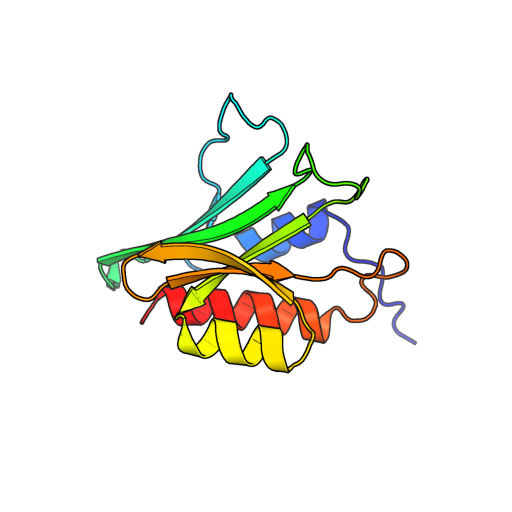1.481 1.00 84.56 84 GLY A CA 1
ATOM 661 C C . GLY A 1 84 ? -0.215 -7.871 -11.615 1.00 84.56 84 GLY A C 1
ATOM 662 O O . GLY A 1 84 ? -0.935 -8.423 -12.446 1.00 84.56 84 GLY A O 1
ATOM 663 N N . ALA A 1 85 ? 0.561 -8.547 -10.772 1.00 88.75 85 ALA A N 1
ATOM 664 C CA . ALA A 1 85 ? 0.600 -10.000 -10.651 1.00 88.75 85 ALA A CA 1
ATOM 665 C C . ALA A 1 85 ? 0.503 -10.418 -9.178 1.00 88.75 85 ALA A C 1
ATOM 667 O O . ALA A 1 85 ? 1.133 -9.808 -8.312 1.00 88.75 85 ALA A O 1
ATOM 668 N N . MET A 1 86 ? -0.268 -11.470 -8.882 1.00 90.06 86 MET A N 1
ATOM 669 C CA . MET A 1 86 ? -0.278 -12.060 -7.539 1.00 90.06 86 MET A CA 1
ATOM 670 C C . MET A 1 86 ? 1.084 -12.681 -7.242 1.00 90.06 86 MET A C 1
ATOM 672 O O . MET A 1 86 ? 1.608 -13.443 -8.051 1.00 90.06 86 MET A O 1
ATOM 676 N N . VAL A 1 87 ? 1.628 -12.376 -6.069 1.00 89.12 87 VAL A N 1
ATOM 677 C CA . VAL A 1 87 ? 2.923 -12.895 -5.612 1.00 89.12 87 VAL A CA 1
ATOM 678 C C . VAL A 1 87 ? 2.720 -13.972 -4.559 1.00 89.12 87 VAL A C 1
ATOM 680 O O . VAL A 1 87 ? 3.321 -15.039 -4.638 1.00 89.12 87 VAL A O 1
ATOM 683 N N . ALA A 1 88 ? 1.873 -13.698 -3.566 1.00 87.81 88 ALA A N 1
ATOM 684 C CA . ALA A 1 88 ? 1.660 -14.597 -2.441 1.00 87.81 88 ALA A CA 1
ATOM 685 C C . ALA A 1 88 ? 0.275 -14.401 -1.817 1.00 87.81 88 ALA A C 1
ATOM 687 O O . ALA A 1 88 ? -0.206 -13.276 -1.693 1.00 87.81 88 ALA A O 1
ATOM 688 N N . ALA A 1 89 ? -0.343 -15.490 -1.364 1.00 89.06 89 ALA A N 1
ATOM 689 C CA . ALA A 1 89 ? -1.463 -15.417 -0.432 1.00 89.06 89 ALA A CA 1
ATOM 690 C C . ALA A 1 89 ? -0.917 -15.186 0.985 1.00 89.06 89 ALA A C 1
ATOM 692 O O . ALA A 1 89 ? 0.006 -15.884 1.404 1.00 89.06 89 ALA A O 1
ATOM 693 N N . LEU A 1 90 ? -1.474 -14.218 1.716 1.00 84.44 90 LEU A N 1
ATOM 694 C CA . LEU A 1 90 ? -1.004 -13.848 3.059 1.00 84.44 90 LEU A CA 1
ATOM 695 C C . LEU A 1 90 ? -1.861 -14.438 4.193 1.00 84.44 90 LEU A C 1
ATOM 697 O O . LEU A 1 90 ? -1.508 -14.288 5.359 1.00 84.44 90 LEU A O 1
ATOM 701 N N . GLY A 1 91 ? -2.959 -15.127 3.864 1.00 80.12 91 GLY A N 1
ATOM 702 C CA . GLY A 1 91 ? -3.974 -15.555 4.835 1.00 80.12 91 GLY A CA 1
ATOM 703 C C . GLY A 1 91 ? -5.076 -14.507 5.013 1.00 80.12 91 GLY A C 1
ATOM 704 O O . GLY A 1 91 ? -5.034 -13.459 4.375 1.00 80.12 91 GLY A O 1
ATOM 705 N N . ASP A 1 92 ? -6.093 -14.811 5.826 1.00 83.06 92 ASP A N 1
ATOM 706 C CA . ASP A 1 92 ? -7.250 -13.935 6.100 1.00 83.06 92 ASP A CA 1
ATOM 707 C C . ASP A 1 92 ? -7.932 -13.352 4.845 1.00 83.06 92 ASP A C 1
ATOM 709 O O . ASP A 1 92 ? -8.375 -12.210 4.862 1.00 83.06 92 ASP A O 1
ATOM 713 N N . GLU A 1 93 ? -7.978 -14.092 3.733 1.00 87.62 93 GLU A N 1
ATOM 714 C CA . GLU A 1 93 ? -8.495 -13.598 2.441 1.00 87.62 93 GLU A CA 1
ATOM 715 C C . GLU A 1 93 ? -7.729 -12.385 1.881 1.00 87.62 93 GLU A C 1
ATOM 717 O O . GLU A 1 93 ? -8.296 -11.569 1.159 1.00 87.62 93 GLU A O 1
ATOM 722 N N . HIS A 1 94 ? -6.433 -12.264 2.188 1.00 89.06 94 HIS A N 1
ATOM 723 C CA . HIS A 1 94 ? -5.550 -11.232 1.648 1.00 89.06 94 HIS A CA 1
ATOM 724 C C . HIS A 1 94 ? -4.463 -11.817 0.743 1.00 89.06 94 HIS A C 1
ATOM 726 O O . HIS A 1 94 ? -3.993 -12.951 0.885 1.00 89.06 94 HIS A O 1
ATOM 732 N N . THR A 1 95 ? -4.053 -11.029 -0.240 1.00 92.12 95 THR A N 1
ATOM 733 C CA . THR A 1 95 ? -3.104 -11.410 -1.282 1.00 92.12 95 THR A CA 1
ATOM 734 C C . THR A 1 95 ? -2.161 -10.252 -1.559 1.00 92.12 95 THR A C 1
ATOM 736 O O . THR A 1 95 ? -2.583 -9.109 -1.722 1.00 92.12 95 THR A O 1
ATOM 739 N N . LEU A 1 96 ? -0.873 -10.568 -1.614 1.00 91.25 96 LEU A N 1
ATOM 740 C CA . LEU A 1 96 ? 0.176 -9.657 -2.027 1.00 91.25 96 LEU A CA 1
ATOM 741 C C . LEU A 1 96 ? 0.222 -9.602 -3.555 1.00 91.25 96 LEU A C 1
ATOM 743 O O . LEU A 1 96 ? 0.394 -10.633 -4.211 1.00 91.25 96 LEU A O 1
ATOM 747 N N . VAL A 1 97 ? 0.107 -8.403 -4.113 1.00 90.56 97 VAL A N 1
ATOM 748 C CA . VAL A 1 97 ? 0.150 -8.147 -5.554 1.00 90.56 97 VAL A CA 1
ATOM 749 C C . VAL A 1 97 ? 1.338 -7.247 -5.860 1.00 90.56 97 VAL A C 1
ATOM 751 O O . VAL A 1 97 ? 1.468 -6.181 -5.270 1.00 90.56 97 VAL A O 1
ATOM 754 N N . SER A 1 98 ? 2.196 -7.664 -6.788 1.00 89.88 98 SER A N 1
ATOM 755 C CA . SER A 1 98 ? 3.234 -6.808 -7.365 1.00 89.88 98 SER A CA 1
A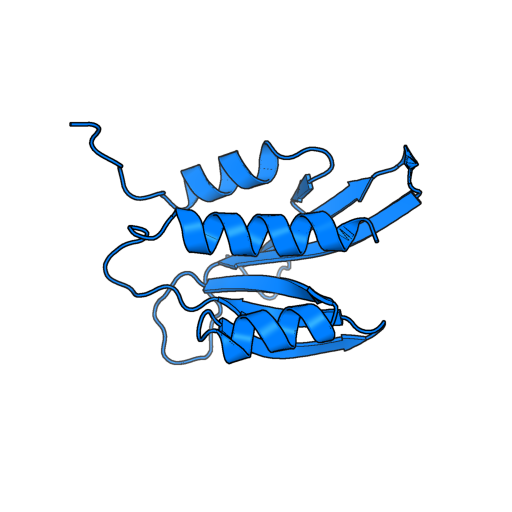TOM 756 C C . SER A 1 98 ? 2.611 -5.965 -8.466 1.00 89.88 98 SER A C 1
ATOM 758 O O . SER A 1 98 ? 2.000 -6.512 -9.387 1.00 89.88 98 SER A O 1
ATOM 760 N N . LEU A 1 99 ? 2.729 -4.646 -8.363 1.00 86.19 99 LEU A N 1
ATOM 761 C CA . LEU A 1 99 ? 2.270 -3.730 -9.397 1.00 86.19 99 LEU A CA 1
ATOM 762 C C . LEU A 1 99 ? 3.317 -3.663 -10.508 1.00 86.19 99 LEU A C 1
ATOM 764 O O . LEU A 1 99 ? 4.514 -3.546 -10.242 1.00 86.19 99 LEU A O 1
ATOM 768 N N . ARG A 1 100 ? 2.864 -3.731 -11.760 1.00 77.00 100 ARG A N 1
ATOM 769 C CA . ARG A 1 100 ? 3.744 -3.541 -12.912 1.00 77.00 100 ARG A CA 1
ATOM 770 C C . ARG A 1 100 ? 4.045 -2.056 -13.044 1.00 77.00 100 ARG A C 1
ATOM 772 O O . ARG A 1 100 ? 3.154 -1.261 -13.322 1.00 77.00 100 ARG A O 1
ATOM 779 N N . LEU A 1 101 ? 5.305 -1.698 -12.837 1.00 72.12 101 LEU A N 1
ATOM 780 C CA . LEU A 1 101 ? 5.815 -0.365 -13.119 1.00 72.12 101 LEU A CA 1
ATOM 781 C C . LEU A 1 101 ? 6.534 -0.444 -14.463 1.00 72.12 101 LEU A C 1
ATOM 783 O O . LEU A 1 101 ? 7.598 -1.055 -14.557 1.00 72.12 101 LEU A O 1
ATOM 787 N N . GLU A 1 102 ? 5.935 0.102 -15.519 1.00 61.53 102 GLU A N 1
ATOM 788 C CA . GLU A 1 102 ? 6.632 0.191 -16.800 1.00 61.53 102 GLU A CA 1
ATOM 789 C C . GLU A 1 102 ? 7.790 1.185 -16.658 1.00 61.53 102 GLU A C 1
ATOM 791 O O . GLU A 1 102 ? 7.619 2.332 -16.247 1.00 61.53 102 GLU A O 1
ATOM 796 N N . THR A 1 103 ? 8.996 0.699 -16.946 1.00 50.72 103 THR A N 1
ATOM 797 C CA . THR A 1 103 ? 10.292 1.286 -16.575 1.00 50.72 103 THR A CA 1
ATOM 798 C C . THR A 1 103 ? 10.571 2.662 -17.166 1.00 50.72 103 THR A C 1
ATOM 800 O O . THR A 1 103 ? 11.562 3.282 -16.788 1.00 50.72 103 THR A O 1
ATOM 803 N N . THR A 1 104 ? 9.744 3.154 -18.086 1.00 42.53 104 THR A N 1
ATOM 804 C CA . THR A 1 104 ? 10.006 4.431 -18.750 1.00 42.53 104 THR A CA 1
ATOM 805 C C . THR A 1 104 ? 9.286 5.615 -18.155 1.00 42.53 104 THR A C 1
ATOM 807 O O . THR A 1 104 ? 9.895 6.674 -18.151 1.00 42.53 104 THR A O 1
ATOM 810 N N . GLU A 1 105 ? 8.098 5.489 -17.570 1.00 47.16 105 GLU A N 1
ATOM 811 C CA . GLU A 1 105 ? 7.516 6.614 -16.847 1.00 47.16 105 GLU A CA 1
ATOM 812 C C . GLU A 1 105 ? 6.531 6.114 -15.790 1.00 47.16 105 GLU A C 1
ATOM 814 O O . GLU A 1 105 ? 5.554 5.433 -16.085 1.00 47.16 105 GLU A O 1
ATOM 819 N N . LEU A 1 106 ? 6.676 6.629 -14.572 1.00 53.25 106 LEU A N 1
ATOM 820 C CA . LEU A 1 106 ? 5.557 6.827 -13.648 1.00 53.25 106 LEU A CA 1
ATOM 821 C C . LEU A 1 106 ? 4.462 7.753 -14.244 1.00 53.25 106 LEU A C 1
ATOM 823 O O . LEU A 1 106 ? 3.718 8.348 -13.486 1.00 53.25 106 LEU A O 1
ATOM 827 N N . ALA A 1 107 ? 4.357 7.917 -15.570 1.00 45.38 107 ALA A N 1
ATOM 828 C CA . ALA A 1 107 ? 3.435 8.821 -16.260 1.00 45.38 107 ALA A CA 1
ATOM 829 C C . ALA A 1 107 ? 1.973 8.409 -16.111 1.00 45.38 107 ALA A C 1
ATOM 831 O O . ALA A 1 107 ? 1.093 9.232 -16.349 1.00 45.38 107 ALA A O 1
ATOM 832 N N . ASP A 1 108 ? 1.703 7.186 -15.656 1.00 56.50 108 ASP A N 1
ATOM 833 C CA . ASP A 1 108 ? 0.362 6.792 -15.249 1.00 56.50 108 ASP A CA 1
ATOM 834 C C . ASP A 1 108 ? 0.187 6.812 -13.723 1.00 56.50 108 ASP A C 1
ATOM 836 O O . ASP A 1 108 ? -0.307 5.870 -13.094 1.00 56.50 108 ASP A O 1
ATOM 840 N N . HIS A 1 109 ? 0.620 7.927 -13.113 1.00 65.69 109 HIS A N 1
ATOM 841 C CA . HIS A 1 109 ? 0.465 8.227 -11.685 1.00 65.69 109 HIS A CA 1
ATOM 842 C C . HIS A 1 109 ? -0.939 7.919 -11.181 1.00 65.69 109 HIS A C 1
ATOM 844 O O . HIS A 1 109 ? -1.091 7.410 -10.079 1.00 65.69 109 HIS A O 1
ATOM 850 N N . THR A 1 110 ? -1.961 8.184 -11.996 1.00 71.88 110 THR A N 1
ATOM 851 C CA . THR A 1 110 ? -3.357 7.979 -11.612 1.00 71.88 110 THR A CA 1
ATOM 852 C C . THR A 1 110 ? -3.688 6.503 -11.394 1.00 71.88 110 THR A C 1
ATOM 854 O O . THR A 1 110 ? -4.407 6.187 -10.448 1.00 71.88 110 THR A O 1
ATOM 857 N N . HIS A 1 111 ? -3.185 5.581 -12.221 1.00 74.19 111 HIS A N 1
ATOM 858 C CA . HIS A 1 111 ? -3.449 4.153 -12.023 1.00 74.19 111 HIS A CA 1
ATOM 859 C C . HIS A 1 111 ? -2.675 3.583 -10.833 1.00 74.19 111 HIS A C 1
ATOM 861 O O . HIS A 1 111 ? -3.251 2.822 -10.053 1.00 74.19 111 HIS A O 1
ATOM 867 N N . LEU A 1 112 ? -1.417 3.999 -10.644 1.00 78.50 112 LEU A N 1
ATOM 868 C CA . LEU A 1 112 ? -0.634 3.610 -9.470 1.00 78.50 112 LEU A CA 1
ATOM 869 C C . LEU A 1 112 ? -1.267 4.141 -8.178 1.00 78.50 112 LEU A C 1
ATOM 871 O O . LEU A 1 112 ? -1.510 3.372 -7.253 1.00 78.50 112 LEU A O 1
ATOM 875 N N . GLU A 1 113 ? -1.580 5.435 -8.127 1.00 85.00 113 GLU A N 1
ATOM 876 C CA . GLU A 1 113 ? -2.205 6.077 -6.971 1.00 85.00 113 GLU A CA 1
ATOM 877 C C . GLU A 1 113 ? -3.545 5.422 -6.634 1.00 85.00 113 GLU A C 1
ATOM 879 O O . GLU A 1 113 ? -3.785 5.071 -5.481 1.00 85.00 113 GLU A O 1
ATOM 884 N N . ARG A 1 114 ? -4.391 5.155 -7.638 1.00 84.25 114 ARG A N 1
ATOM 885 C CA . ARG A 1 114 ? -5.652 4.429 -7.433 1.00 84.25 114 ARG A CA 1
ATOM 886 C C . ARG A 1 114 ? -5.427 3.030 -6.875 1.00 84.25 114 ARG A C 1
ATOM 888 O O . ARG A 1 114 ? -6.144 2.638 -5.962 1.00 84.25 114 ARG A O 1
ATOM 895 N N . ALA A 1 115 ? -4.458 2.275 -7.392 1.00 84.38 115 ALA A N 1
ATOM 896 C CA . ALA A 1 115 ? -4.158 0.941 -6.876 1.00 84.38 115 ALA A CA 1
ATOM 897 C C . ALA A 1 115 ? -3.686 0.994 -5.412 1.00 84.38 115 ALA A C 1
ATOM 899 O O . ALA A 1 115 ? -4.126 0.187 -4.592 1.00 84.38 115 ALA A O 1
ATOM 900 N N . LEU A 1 116 ? -2.845 1.974 -5.070 1.00 90.06 116 LEU A N 1
ATOM 901 C CA . LEU A 1 116 ? -2.380 2.205 -3.702 1.00 90.06 116 LEU A CA 1
ATOM 902 C C . LEU A 1 116 ? -3.545 2.570 -2.776 1.00 90.06 116 LEU A C 1
ATOM 904 O O . LEU A 1 116 ? -3.716 1.929 -1.738 1.00 90.06 116 LEU A O 1
ATOM 908 N N . LEU A 1 117 ? -4.384 3.528 -3.175 1.00 91.31 117 LEU A N 1
ATOM 909 C CA . LEU A 1 117 ? -5.554 3.953 -2.406 1.00 91.31 117 LEU A CA 1
ATOM 910 C C . LEU A 1 117 ? -6.572 2.821 -2.225 1.00 91.31 117 LEU A C 1
ATOM 912 O O . LEU A 1 117 ? -7.097 2.661 -1.131 1.00 91.31 117 LEU A O 1
ATOM 916 N N . LEU A 1 118 ? -6.786 1.975 -3.236 1.00 89.31 118 LEU A N 1
ATOM 917 C CA . LEU A 1 118 ? -7.643 0.793 -3.105 1.00 89.31 118 LEU A CA 1
ATOM 918 C C . LEU A 1 118 ? -7.112 -0.192 -2.054 1.00 89.31 118 LEU A C 1
ATOM 920 O O . LEU A 1 118 ? -7.885 -0.721 -1.257 1.00 89.31 118 LEU A O 1
ATOM 924 N N . GLY A 1 119 ? -5.799 -0.436 -2.023 1.00 89.62 119 GLY A N 1
ATOM 925 C CA . GLY A 1 119 ? -5.189 -1.267 -0.978 1.00 89.62 119 GLY A CA 1
ATOM 926 C C . GLY A 1 119 ? -5.276 -0.615 0.406 1.00 89.62 119 GLY A C 1
ATOM 927 O O . GLY A 1 119 ? -5.474 -1.296 1.414 1.00 89.62 119 GLY A O 1
ATOM 928 N N . TYR A 1 120 ? -5.160 0.714 0.456 1.00 93.38 120 TYR A N 1
ATOM 929 C CA . TYR A 1 120 ? -5.257 1.483 1.693 1.00 93.38 120 TYR A CA 1
ATOM 930 C C . TYR A 1 120 ? -6.671 1.404 2.270 1.00 93.38 120 TYR A C 1
ATOM 932 O O . TYR A 1 120 ? -6.837 1.022 3.424 1.00 93.38 120 TYR A O 1
ATOM 940 N N . GLU A 1 121 ? -7.694 1.678 1.459 1.00 91.75 121 GLU A N 1
ATOM 941 C CA . GLU A 1 121 ? -9.104 1.570 1.845 1.00 91.75 121 GLU A CA 1
ATOM 942 C C . GLU A 1 121 ? -9.442 0.166 2.352 1.00 91.75 121 GLU A C 1
ATOM 944 O O . GLU A 1 121 ? -10.090 0.006 3.389 1.00 91.75 121 GLU A O 1
ATOM 949 N N . ALA A 1 122 ? -8.928 -0.860 1.675 1.00 86.81 122 ALA A N 1
ATOM 950 C CA . ALA A 1 122 ? -9.135 -2.240 2.079 1.00 86.81 122 ALA A CA 1
ATOM 951 C C . ALA A 1 122 ? -8.473 -2.610 3.418 1.00 86.81 122 ALA A C 1
ATOM 953 O O . ALA A 1 122 ? -8.859 -3.591 4.045 1.00 86.81 122 ALA A O 1
ATOM 954 N N . SER A 1 123 ? -7.511 -1.821 3.903 1.00 88.75 123 SER A N 1
ATOM 955 C CA . SER A 1 123 ? -6.873 -2.060 5.203 1.00 88.75 123 SER A CA 1
ATOM 956 C C . SER A 1 123 ? -7.787 -1.725 6.396 1.00 88.75 123 SER A C 1
ATOM 958 O O . SER A 1 123 ? -7.458 -2.061 7.539 1.00 88.75 123 SER A O 1
ATOM 960 N N . PHE A 1 124 ? -8.935 -1.079 6.152 1.00 87.75 124 PHE A N 1
ATOM 961 C CA . PHE A 1 124 ? -9.915 -0.706 7.181 1.00 87.75 124 PHE A CA 1
ATOM 962 C C . PHE A 1 124 ? -11.111 -1.662 7.284 1.00 87.75 124 PHE A C 1
ATOM 964 O O . PHE A 1 124 ? -11.763 -1.709 8.336 1.00 87.75 124 PHE A O 1
ATOM 971 N N . THR A 1 125 ? -11.392 -2.418 6.221 1.00 79.88 125 THR A N 1
ATOM 972 C CA . THR A 1 125 ? -12.494 -3.391 6.140 1.00 79.88 125 THR A CA 1
ATOM 973 C C . THR A 1 125 ? -12.098 -4.722 6.766 1.00 79.88 125 THR A C 1
ATOM 975 O O . THR A 1 125 ? -12.815 -5.182 7.687 1.00 79.88 125 THR A O 1
#

pLDDT: mean 79.81, std 16.14, range [36.19, 96.44]

Secondary structure (DSSP, 8-state):
--------HHHHHHHHHHSTTEEEPPPPTTSTT-EEEEEEEGGGTEEEEEEEEEE-TTSS--SEEEEEEEEHHHHHHHHHTTSEEEEEEEETTEEEEEE---TT-GGGHHHHHHHHHHHHHHTT-

Radius of gyration: 14.35 Å; chains: 1; bounding box: 31×39×36 Å